Protein AF-A0A8J8K390-F1 (afdb_monomer_lite)

Radius of gyration: 14.58 Å; chains: 1; bounding box: 30×27×36 Å

Sequence (66 aa):
MSKQSDQVAIGFMRLTADERQEVVEKINEFINASESNKTVLTESLRVKAGLDLGPIGQGGCRCCGK

Structure (mmCIF, N/CA/C/O backbone):
data_AF-A0A8J8K390-F1
#
_entry.id   AF-A0A8J8K390-F1
#
loop_
_atom_site.group_PDB
_atom_site.id
_atom_site.type_symbol
_atom_site.label_atom_id
_atom_site.label_alt_id
_atom_site.label_comp_id
_atom_site.label_asym_id
_atom_site.label_entity_id
_atom_site.label_seq_id
_atom_site.pdbx_PDB_ins_code
_atom_site.Cartn_x
_atom_site.Cartn_y
_atom_site.Cartn_z
_atom_site.occupancy
_atom_site.B_iso_or_equiv
_atom_site.auth_seq_id
_atom_site.auth_comp_id
_atom_site.auth_asym_id
_atom_site.auth_atom_id
_atom_site.pdbx_PDB_model_num
ATOM 1 N N . MET A 1 1 ? -12.800 8.703 -12.073 1.00 59.41 1 MET A N 1
ATOM 2 C CA . MET A 1 1 ? -11.635 8.291 -11.259 1.00 59.41 1 MET A CA 1
ATOM 3 C C . MET A 1 1 ? -10.381 8.875 -11.890 1.00 59.41 1 MET A C 1
ATOM 5 O O . MET A 1 1 ? -10.404 9.110 -13.095 1.00 59.41 1 MET A O 1
ATOM 9 N N . SER A 1 2 ? -9.348 9.217 -11.111 1.00 78.44 2 SER A N 1
ATOM 10 C CA . SER A 1 2 ? -8.106 9.751 -11.688 1.00 78.44 2 SER A CA 1
ATOM 11 C C . SER A 1 2 ? -7.235 8.601 -12.207 1.00 78.44 2 SER A C 1
ATOM 13 O O . SER A 1 2 ? -7.318 7.485 -11.697 1.00 78.44 2 SER A O 1
ATOM 15 N N . LYS A 1 3 ? -6.348 8.869 -13.178 1.00 72.94 3 LYS A N 1
ATOM 16 C CA . LYS A 1 3 ? -5.391 7.865 -13.697 1.00 72.94 3 LYS A CA 1
ATOM 17 C C . LYS A 1 3 ? -4.551 7.215 -12.587 1.00 72.94 3 LYS A C 1
ATOM 19 O O . LYS A 1 3 ? -4.115 6.079 -12.725 1.00 72.94 3 LYS A O 1
ATOM 24 N N . GLN A 1 4 ? -4.324 7.941 -11.494 1.00 71.81 4 GLN A N 1
ATOM 25 C CA . GLN A 1 4 ? -3.574 7.465 -10.333 1.00 71.81 4 GLN A CA 1
ATOM 26 C C . GLN A 1 4 ? -4.403 6.473 -9.511 1.00 71.81 4 GLN A C 1
ATOM 28 O O . GLN A 1 4 ? -3.881 5.439 -9.105 1.00 71.81 4 GLN A O 1
ATOM 33 N N . SER A 1 5 ? -5.700 6.744 -9.320 1.00 72.50 5 SER A N 1
ATOM 34 C CA . SER A 1 5 ? -6.630 5.811 -8.671 1.00 72.50 5 SER A CA 1
ATOM 35 C C . SER A 1 5 ? -6.662 4.468 -9.406 1.00 72.50 5 SER A C 1
ATOM 37 O O . SER A 1 5 ? -6.586 3.415 -8.776 1.00 72.50 5 SER A O 1
ATOM 39 N N . ASP A 1 6 ? -6.698 4.515 -10.740 1.00 79.00 6 ASP A N 1
ATOM 40 C CA . ASP A 1 6 ? -6.734 3.319 -11.584 1.00 79.00 6 ASP A CA 1
ATOM 41 C C . ASP A 1 6 ? -5.431 2.511 -11.477 1.00 79.00 6 ASP A C 1
ATOM 43 O O . ASP A 1 6 ? -5.459 1.286 -11.376 1.00 79.00 6 ASP A O 1
ATOM 47 N N . GLN A 1 7 ? -4.275 3.183 -11.436 1.00 78.62 7 GLN A N 1
ATOM 48 C CA . GLN A 1 7 ? -2.975 2.528 -11.257 1.00 78.62 7 GLN A CA 1
ATOM 49 C C . GLN A 1 7 ? -2.845 1.838 -9.897 1.00 78.62 7 GLN A C 1
ATOM 51 O O . GLN A 1 7 ? -2.347 0.713 -9.835 1.00 78.62 7 GLN A O 1
ATOM 56 N N . VAL A 1 8 ? -3.323 2.473 -8.823 1.00 82.94 8 VAL A N 1
ATOM 57 C CA . VAL A 1 8 ? -3.336 1.872 -7.482 1.00 82.94 8 VAL A CA 1
ATOM 58 C C . VAL A 1 8 ? -4.239 0.638 -7.459 1.00 82.94 8 VAL A C 1
ATOM 60 O O . VAL A 1 8 ? -3.821 -0.412 -6.974 1.00 82.94 8 VAL A O 1
ATOM 63 N N . ALA A 1 9 ? -5.436 0.724 -8.046 1.00 86.25 9 ALA A N 1
ATOM 64 C CA . ALA A 1 9 ? -6.365 -0.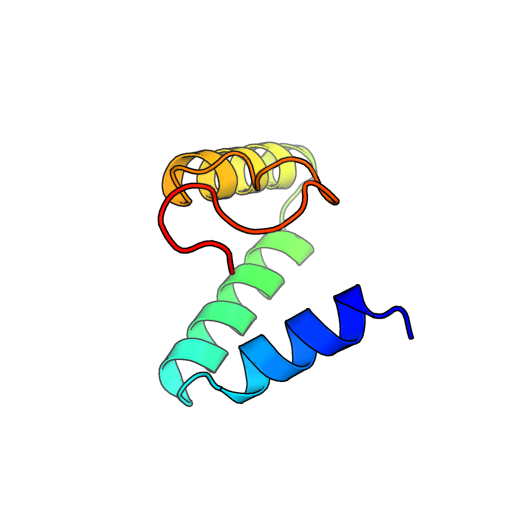402 -8.113 1.00 86.25 9 ALA A CA 1
ATOM 65 C C . ALA A 1 9 ? -5.786 -1.582 -8.913 1.00 86.25 9 ALA A C 1
ATOM 67 O O . ALA A 1 9 ? -5.856 -2.729 -8.473 1.00 86.25 9 ALA A O 1
ATOM 68 N N . ILE A 1 10 ? -5.156 -1.311 -10.061 1.00 88.62 10 ILE A N 1
ATOM 69 C CA . ILE A 1 10 ? -4.478 -2.334 -10.868 1.00 88.62 10 ILE A CA 1
ATOM 70 C C . ILE A 1 10 ? -3.316 -2.965 -10.092 1.00 88.62 10 ILE A C 1
ATOM 72 O O . ILE A 1 10 ? -3.153 -4.183 -10.135 1.00 88.62 10 ILE A O 1
ATOM 76 N N . GLY A 1 11 ? -2.518 -2.159 -9.386 1.00 88.44 11 GLY A N 1
ATOM 77 C CA . GLY A 1 11 ? -1.425 -2.646 -8.543 1.00 88.44 11 GLY A CA 1
ATOM 78 C C . GLY A 1 11 ? -1.928 -3.588 -7.452 1.00 88.44 11 GLY A C 1
ATOM 79 O O . GLY A 1 11 ? -1.434 -4.705 -7.332 1.00 88.44 11 GLY A O 1
ATOM 80 N N . PHE A 1 12 ? -2.980 -3.187 -6.739 1.00 89.94 12 PHE A N 1
ATOM 81 C CA . PHE A 1 12 ? -3.609 -4.007 -5.705 1.00 89.94 12 PHE A CA 1
ATOM 82 C C . PHE A 1 12 ? -4.177 -5.323 -6.258 1.00 89.94 12 PHE A C 1
ATOM 84 O O . PHE A 1 12 ? -3.995 -6.383 -5.664 1.00 89.94 12 PHE A O 1
ATOM 91 N N . MET A 1 13 ? -4.807 -5.298 -7.437 1.00 91.44 13 MET A N 1
ATOM 92 C CA . MET A 1 13 ? -5.327 -6.513 -8.076 1.00 91.44 13 MET A CA 1
ATOM 93 C C . MET A 1 13 ? -4.234 -7.505 -8.500 1.00 91.44 13 MET A C 1
ATOM 95 O O . MET A 1 13 ? -4.532 -8.683 -8.685 1.00 91.44 13 MET A O 1
ATOM 99 N N . ARG A 1 14 ? -2.977 -7.079 -8.650 1.00 93.62 14 ARG A N 1
ATOM 100 C CA . ARG A 1 14 ? -1.863 -7.979 -9.000 1.00 93.62 14 ARG A CA 1
ATOM 101 C C . ARG A 1 14 ? -1.278 -8.723 -7.803 1.00 93.62 14 ARG A C 1
ATOM 103 O O . ARG A 1 14 ? -0.550 -9.686 -8.014 1.00 93.62 14 ARG A O 1
ATOM 110 N N . LEU A 1 15 ? -1.597 -8.288 -6.588 1.00 92.25 15 LEU A N 1
ATOM 111 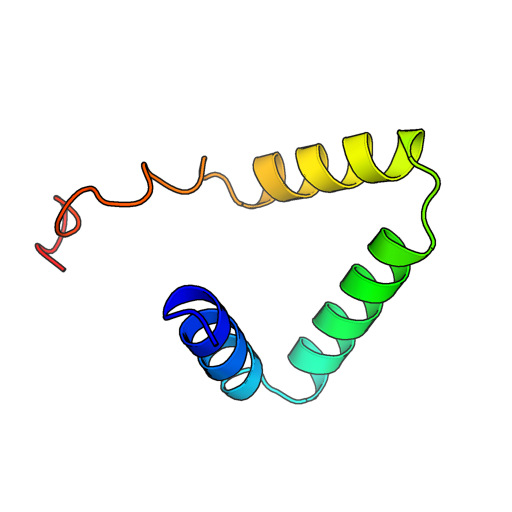C CA . LEU A 1 15 ? -1.149 -8.925 -5.357 1.00 92.25 15 LEU A CA 1
ATOM 112 C C . LEU A 1 15 ? -1.818 -10.289 -5.164 1.00 92.25 15 LEU A C 1
ATOM 114 O O . LEU A 1 15 ? -2.981 -10.488 -5.547 1.00 92.25 15 LEU A O 1
ATOM 118 N N . THR A 1 16 ? -1.091 -11.196 -4.521 1.00 95.94 16 THR A N 1
ATOM 119 C CA . THR A 1 16 ? -1.615 -12.457 -3.987 1.00 95.94 16 THR A CA 1
ATOM 120 C C . THR A 1 16 ? -2.641 -12.201 -2.879 1.00 95.94 16 THR A C 1
ATOM 122 O O . THR A 1 16 ? -2.774 -11.085 -2.378 1.00 95.94 16 THR A O 1
ATOM 125 N N . ALA A 1 17 ? -3.406 -13.225 -2.492 1.00 93.81 17 ALA A N 1
ATOM 126 C CA . ALA A 1 17 ? -4.404 -13.083 -1.429 1.00 93.81 17 ALA A CA 1
ATOM 127 C C . ALA A 1 17 ? -3.776 -12.637 -0.095 1.00 93.81 17 ALA A C 1
ATOM 129 O O . ALA A 1 17 ? -4.303 -11.724 0.540 1.00 93.81 17 ALA A O 1
ATOM 130 N N . ASP A 1 18 ? -2.628 -13.212 0.266 1.00 95.12 18 ASP A N 1
ATOM 131 C CA . ASP A 1 18 ? -1.910 -12.890 1.504 1.00 95.12 18 ASP A CA 1
ATOM 132 C C . ASP A 1 18 ? -1.380 -11.449 1.485 1.00 95.12 18 ASP A C 1
ATOM 134 O O . ASP A 1 18 ? -1.580 -10.691 2.431 1.00 95.12 18 ASP A O 1
ATOM 138 N N . GLU A 1 19 ? -0.793 -11.017 0.366 1.00 92.00 19 GLU A N 1
ATOM 139 C CA . GLU A 1 19 ? -0.321 -9.635 0.202 1.00 92.00 19 GLU A CA 1
ATOM 140 C C . GLU A 1 19 ? -1.477 -8.623 0.223 1.00 92.00 19 GLU A C 1
ATOM 142 O O . GLU A 1 19 ? -1.345 -7.529 0.775 1.00 92.00 19 GLU A O 1
ATOM 147 N N . ARG A 1 20 ? -2.635 -8.964 -0.359 1.00 93.38 20 ARG A N 1
ATOM 148 C CA . ARG A 1 20 ? -3.829 -8.106 -0.282 1.00 93.38 20 ARG A CA 1
ATOM 149 C C . ARG A 1 20 ? -4.303 -7.958 1.154 1.00 93.38 20 ARG A C 1
ATOM 151 O O . ARG A 1 20 ? -4.664 -6.849 1.545 1.00 93.38 20 ARG A O 1
ATOM 158 N N . GLN A 1 21 ? -4.304 -9.049 1.915 1.00 95.06 21 GLN A N 1
ATOM 159 C CA . GLN A 1 21 ? -4.689 -9.039 3.320 1.00 95.06 21 GLN A CA 1
ATOM 160 C C . GLN A 1 21 ? -3.753 -8.135 4.135 1.00 95.06 21 GLN A C 1
ATOM 162 O O . GLN A 1 21 ? -4.232 -7.257 4.850 1.00 95.06 21 GLN A O 1
ATOM 167 N N . GLU A 1 22 ? -2.438 -8.249 3.935 1.00 91.31 22 GLU A N 1
ATOM 168 C CA . GLU A 1 22 ? -1.448 -7.385 4.592 1.00 91.31 22 GLU A CA 1
ATOM 169 C C . GLU A 1 22 ? -1.658 -5.896 4.253 1.00 91.31 22 GLU A C 1
ATOM 171 O O . GLU A 1 22 ? -1.572 -5.023 5.121 1.00 91.31 22 GLU A O 1
ATOM 176 N N . VAL A 1 23 ? -1.969 -5.577 2.991 1.00 90.38 23 VAL A N 1
ATOM 177 C CA . VAL A 1 23 ? -2.269 -4.198 2.573 1.00 90.38 23 VAL A CA 1
ATOM 178 C C . VAL A 1 23 ? -3.538 -3.673 3.247 1.00 90.38 23 VAL A C 1
ATOM 180 O O . VAL A 1 23 ? -3.548 -2.538 3.725 1.00 90.38 23 VAL A O 1
ATOM 183 N N . VAL A 1 24 ? -4.600 -4.479 3.312 1.00 92.75 24 VAL A N 1
ATOM 184 C CA . VAL A 1 24 ? -5.858 -4.106 3.978 1.00 92.75 24 VAL A CA 1
ATOM 185 C C . VAL A 1 24 ? -5.632 -3.847 5.468 1.00 92.75 24 VAL A C 1
ATOM 187 O O . VAL A 1 24 ? -6.129 -2.851 5.994 1.00 92.75 24 VAL A O 1
ATOM 190 N N . GLU A 1 25 ? -4.851 -4.689 6.143 1.00 93.81 25 GLU A N 1
ATOM 191 C CA . GLU A 1 25 ? -4.508 -4.515 7.558 1.00 93.81 25 GLU A CA 1
ATOM 192 C C . GLU A 1 25 ? -3.767 -3.200 7.808 1.00 93.81 25 GLU A C 1
ATOM 194 O O . GLU A 1 25 ? -4.180 -2.425 8.670 1.00 93.81 25 GLU A O 1
ATOM 199 N N . LYS A 1 26 ? -2.752 -2.880 6.997 1.00 88.00 26 LYS A N 1
ATOM 200 C CA . LYS A 1 26 ? -2.005 -1.615 7.111 1.00 88.00 26 LYS A CA 1
ATOM 201 C C . LYS A 1 26 ? -2.856 -0.383 6.808 1.00 88.00 26 LYS A C 1
ATOM 203 O O . LYS A 1 26 ? -2.696 0.651 7.454 1.00 88.00 26 LYS A O 1
ATOM 208 N N . ILE A 1 27 ? -3.769 -0.467 5.837 1.00 90.25 27 ILE A N 1
ATOM 209 C CA . ILE A 1 27 ? -4.712 0.625 5.549 1.00 90.25 27 ILE A CA 1
ATOM 210 C C . ILE A 1 27 ? -5.636 0.845 6.747 1.00 90.25 27 ILE A C 1
ATOM 212 O O . ILE A 1 27 ? -5.848 1.985 7.158 1.00 90.25 27 ILE A O 1
ATOM 216 N N . ASN A 1 28 ? -6.157 -0.230 7.335 1.00 92.56 28 ASN A N 1
ATOM 217 C CA . ASN A 1 28 ? -7.011 -0.138 8.513 1.00 92.56 28 ASN A CA 1
ATOM 218 C C . ASN A 1 28 ? -6.250 0.399 9.730 1.00 92.56 28 ASN A C 1
ATOM 220 O O . ASN A 1 28 ? -6.799 1.218 10.465 1.00 92.56 28 ASN A O 1
ATOM 224 N N . GLU A 1 29 ? -4.994 -0.001 9.928 1.00 90.94 29 GLU A N 1
ATOM 225 C CA . GLU A 1 29 ? -4.118 0.571 10.955 1.00 90.94 29 GLU A CA 1
ATOM 226 C C . GLU A 1 29 ? -3.985 2.088 10.767 1.00 90.94 29 GLU A C 1
ATOM 228 O O . GLU A 1 29 ? -4.197 2.852 11.707 1.00 90.94 29 GLU A O 1
ATOM 233 N N . PHE A 1 30 ? -3.731 2.541 9.538 1.00 89.56 30 PHE A N 1
ATOM 234 C CA . PHE A 1 30 ? -3.611 3.962 9.226 1.00 89.56 30 PHE A CA 1
ATOM 235 C C . PHE A 1 30 ? -4.921 4.740 9.422 1.00 89.56 30 PH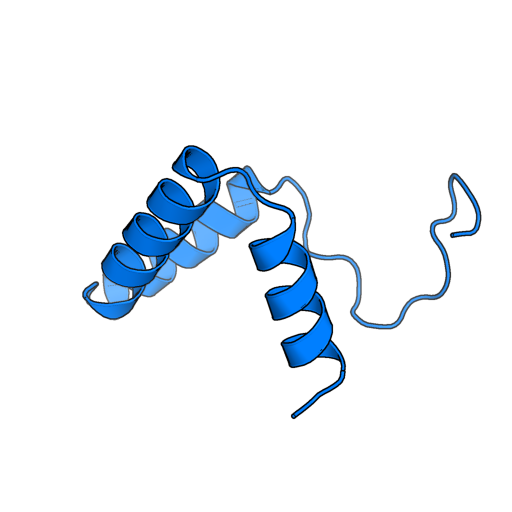E A C 1
ATOM 237 O O . PHE A 1 30 ? -4.909 5.829 9.993 1.00 89.56 30 PHE A O 1
ATOM 244 N N . ILE A 1 31 ? -6.059 4.205 8.966 1.00 91.12 31 ILE A N 1
ATOM 245 C CA . ILE A 1 31 ? -7.373 4.862 9.087 1.00 91.12 31 ILE A CA 1
ATOM 246 C C . ILE A 1 31 ? -7.759 5.041 10.558 1.00 91.12 31 ILE A C 1
ATOM 248 O O . ILE A 1 31 ? -8.250 6.108 10.932 1.00 91.12 31 ILE A O 1
ATOM 252 N N . ASN A 1 32 ? -7.517 4.016 11.379 1.00 93.50 32 ASN A N 1
ATOM 253 C CA . ASN A 1 32 ? -7.898 3.998 12.791 1.00 93.50 32 ASN A CA 1
ATOM 254 C C . ASN A 1 32 ? -6.858 4.652 13.718 1.00 93.50 32 ASN A C 1
ATOM 256 O O . ASN A 1 32 ? -7.137 4.861 14.899 1.00 93.50 32 ASN A O 1
ATOM 260 N N . ALA A 1 33 ? -5.666 4.979 13.216 1.00 91.19 33 ALA A N 1
ATOM 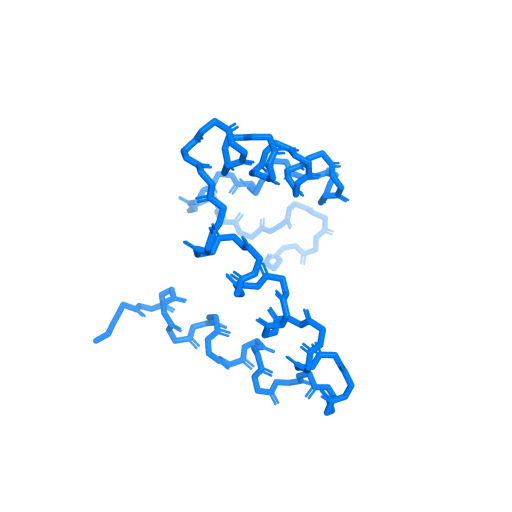261 C CA . ALA A 1 33 ? -4.642 5.672 13.985 1.00 91.19 33 ALA A CA 1
ATOM 262 C C . ALA A 1 33 ? -5.059 7.113 14.334 1.00 91.19 33 ALA A C 1
ATOM 264 O O . ALA A 1 33 ? -5.745 7.797 13.571 1.00 91.19 33 ALA A O 1
ATOM 265 N N . SER A 1 34 ? -4.586 7.617 15.476 1.00 91.94 34 SER A N 1
ATOM 266 C CA . SER A 1 34 ? -4.663 9.048 15.788 1.00 91.94 34 SER A CA 1
ATOM 267 C C . SER A 1 34 ? -3.836 9.869 14.789 1.00 91.94 34 SER A C 1
ATOM 269 O O . SER A 1 34 ? -2.873 9.366 14.216 1.00 91.94 34 SER A O 1
ATOM 271 N N . GLU A 1 35 ? -4.142 11.156 14.616 1.00 87.31 35 GLU A N 1
ATOM 272 C CA . GLU A 1 35 ? -3.394 12.037 13.694 1.00 87.31 35 GLU A CA 1
ATOM 273 C C . GLU A 1 35 ? -1.882 12.088 13.993 1.00 87.31 35 GLU A C 1
ATOM 275 O O . GLU A 1 35 ? -1.047 12.076 13.083 1.00 87.31 35 GLU A O 1
ATOM 280 N N . SER A 1 36 ? -1.511 12.048 15.278 1.00 83.31 36 SER A N 1
ATOM 281 C CA . SER A 1 36 ? -0.111 11.936 15.704 1.00 83.31 36 SER A CA 1
ATOM 282 C C . SER A 1 36 ? 0.545 10.653 15.187 1.00 83.31 36 SER A C 1
ATOM 284 O O . SER A 1 36 ? 1.679 10.679 14.714 1.00 83.31 36 SER A O 1
ATOM 286 N N . ASN A 1 37 ? -0.182 9.536 15.220 1.00 85.25 37 ASN A N 1
ATOM 287 C CA . ASN A 1 37 ? 0.312 8.235 14.787 1.00 85.25 37 ASN A CA 1
ATOM 288 C C . ASN A 1 37 ? 0.300 8.100 13.261 1.00 85.25 37 ASN A C 1
ATOM 290 O O . ASN A 1 37 ? 1.214 7.498 12.710 1.00 85.25 37 ASN A O 1
ATOM 294 N N . LYS A 1 38 ? -0.653 8.719 12.556 1.00 88.12 38 LYS A N 1
ATOM 295 C CA . LYS A 1 38 ? -0.657 8.779 11.083 1.00 88.12 38 LYS A CA 1
ATOM 296 C C . LYS A 1 38 ? 0.595 9.451 10.534 1.00 88.12 38 LYS A C 1
ATOM 298 O O . LYS A 1 38 ? 1.152 8.987 9.541 1.00 88.12 38 LYS A O 1
ATOM 303 N N . THR A 1 39 ? 1.069 10.505 11.197 1.00 84.44 39 THR A N 1
ATOM 304 C CA . THR A 1 39 ? 2.323 11.183 10.830 1.00 84.44 39 THR A CA 1
ATOM 305 C C . THR A 1 39 ? 3.516 10.228 10.952 1.00 84.44 39 THR A C 1
ATOM 307 O O . THR A 1 39 ? 4.306 10.101 10.019 1.00 84.44 39 THR A O 1
ATOM 310 N N . VAL A 1 40 ? 3.598 9.480 12.059 1.00 84.94 40 VAL A N 1
ATOM 311 C CA . VAL A 1 40 ? 4.652 8.475 12.291 1.00 84.94 40 VAL A CA 1
ATOM 312 C C . VAL A 1 40 ? 4.572 7.324 11.283 1.00 84.94 40 VAL A C 1
ATOM 314 O O . VAL A 1 40 ? 5.594 6.914 10.736 1.00 84.94 40 VAL A O 1
ATOM 317 N N . LEU A 1 41 ? 3.369 6.823 10.997 1.00 84.75 41 LEU A N 1
ATOM 318 C CA . LEU A 1 41 ? 3.143 5.763 10.013 1.00 84.75 41 LEU A CA 1
ATOM 319 C C . LEU A 1 41 ? 3.537 6.213 8.603 1.00 84.75 41 LEU A C 1
ATOM 321 O O . LEU A 1 41 ? 4.207 5.470 7.891 1.00 84.75 41 LEU A O 1
ATOM 325 N N . THR A 1 42 ? 3.184 7.442 8.219 1.00 82.94 42 THR A N 1
ATOM 326 C CA . THR A 1 42 ? 3.554 8.019 6.917 1.00 82.94 42 THR A CA 1
ATOM 327 C C . THR A 1 42 ? 5.069 8.104 6.766 1.00 82.94 42 THR A C 1
ATOM 329 O O . THR A 1 42 ? 5.611 7.664 5.753 1.00 82.94 42 THR A O 1
ATOM 332 N N . GLU A 1 43 ? 5.764 8.607 7.787 1.00 80.00 43 GLU A N 1
ATOM 333 C CA . GLU A 1 43 ? 7.224 8.712 7.760 1.00 80.00 43 GLU A CA 1
ATOM 334 C C . GLU A 1 43 ? 7.887 7.326 7.754 1.00 80.00 43 GLU A C 1
ATOM 336 O O . GLU A 1 43 ? 8.815 7.082 6.987 1.00 80.00 43 GLU A O 1
ATOM 341 N N . SER A 1 44 ? 7.364 6.369 8.528 1.00 79.31 44 SER A N 1
ATOM 342 C CA . SER A 1 44 ?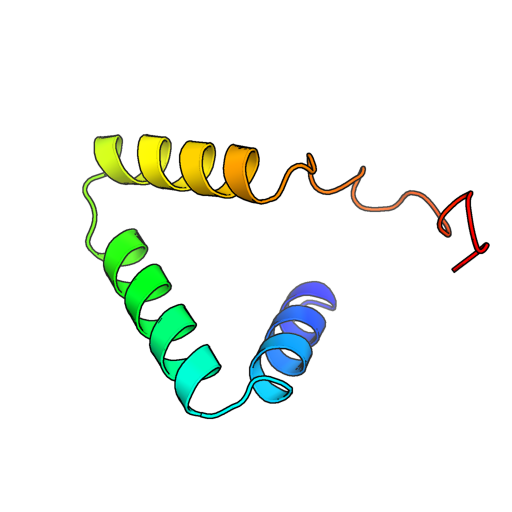 7.849 4.984 8.520 1.00 79.31 44 SER A CA 1
ATOM 343 C C . SER A 1 44 ? 7.703 4.326 7.144 1.00 79.31 44 SER A C 1
ATOM 345 O O . SER A 1 44 ? 8.631 3.663 6.676 1.00 79.31 44 SER A O 1
ATOM 347 N N . LEU A 1 45 ? 6.563 4.532 6.474 1.00 75.88 45 LEU A N 1
ATOM 348 C CA . LEU A 1 45 ? 6.319 4.041 5.118 1.00 75.88 45 LEU A CA 1
ATOM 349 C C . LEU A 1 45 ? 7.270 4.691 4.109 1.00 75.88 45 LEU A C 1
ATOM 351 O O . LEU A 1 45 ? 7.836 3.988 3.274 1.00 75.88 45 LEU A O 1
ATOM 355 N N . ARG A 1 46 ? 7.498 6.003 4.224 1.00 73.00 46 ARG A N 1
ATOM 356 C CA . ARG A 1 46 ? 8.438 6.751 3.381 1.00 73.00 46 ARG A CA 1
ATOM 357 C C . ARG A 1 46 ? 9.874 6.241 3.532 1.00 73.00 46 ARG A C 1
ATOM 359 O O . ARG A 1 46 ? 10.525 5.952 2.532 1.00 73.00 46 ARG A O 1
ATOM 366 N N . VAL A 1 47 ? 10.345 6.060 4.768 1.00 74.62 47 VAL A N 1
ATOM 367 C CA . VAL A 1 47 ? 11.689 5.534 5.064 1.00 74.62 47 VAL A CA 1
ATOM 368 C C . VAL A 1 47 ? 11.842 4.097 4.559 1.00 74.62 47 VAL A C 1
ATOM 370 O O . VAL A 1 47 ? 12.830 3.784 3.896 1.00 74.62 47 VAL A O 1
ATOM 373 N N . LYS A 1 48 ? 10.859 3.220 4.818 1.00 69.50 48 LYS A N 1
ATOM 374 C CA . LYS A 1 48 ? 10.888 1.820 4.355 1.00 69.50 48 LYS A CA 1
ATOM 375 C C . LYS A 1 48 ? 10.859 1.689 2.837 1.00 69.50 48 LYS A C 1
ATOM 377 O O . LYS A 1 48 ? 11.478 0.772 2.308 1.00 69.50 48 LYS A O 1
ATOM 382 N N . ALA A 1 49 ? 10.155 2.579 2.142 1.00 67.44 49 ALA A N 1
ATOM 383 C CA . ALA A 1 49 ? 10.113 2.571 0.685 1.00 67.44 49 ALA A CA 1
ATOM 384 C C . ALA A 1 49 ? 11.474 2.916 0.054 1.00 67.44 49 ALA A C 1
ATOM 386 O O . ALA A 1 49 ? 11.645 2.692 -1.142 1.00 67.44 49 ALA A O 1
ATOM 387 N N . GLY A 1 50 ? 12.433 3.458 0.826 1.00 62.06 50 GLY A N 1
ATOM 388 C CA . GLY A 1 50 ? 13.783 3.801 0.357 1.00 62.06 50 GLY A CA 1
ATOM 389 C C . GLY A 1 50 ? 13.805 4.814 -0.794 1.00 62.06 50 GLY A C 1
ATOM 390 O O . GLY A 1 50 ? 14.846 5.058 -1.399 1.00 62.06 50 GLY A O 1
ATOM 391 N N . LEU A 1 51 ? 12.646 5.380 -1.111 1.00 56.16 51 LEU A N 1
ATOM 392 C CA . LEU A 1 51 ? 12.361 6.211 -2.257 1.00 56.16 51 LEU A CA 1
ATOM 393 C C . LEU A 1 51 ? 11.430 7.298 -1.739 1.00 56.16 51 LEU A C 1
ATOM 395 O O . LEU A 1 51 ? 10.268 7.033 -1.424 1.00 56.16 51 LEU A O 1
ATOM 399 N N . ASP A 1 52 ? 11.912 8.538 -1.720 1.00 59.19 52 ASP A N 1
ATOM 400 C CA . ASP A 1 52 ? 11.002 9.621 -2.065 1.00 59.19 52 ASP A CA 1
ATOM 401 C C . ASP A 1 52 ? 10.405 9.207 -3.406 1.00 59.19 52 ASP A C 1
ATOM 403 O O . ASP A 1 52 ? 11.155 9.038 -4.372 1.00 59.19 52 ASP A O 1
ATOM 407 N N . LEU A 1 53 ? 9.097 8.911 -3.436 1.00 58.97 53 LEU A N 1
ATOM 408 C CA . LEU A 1 53 ? 8.386 8.629 -4.679 1.00 58.97 53 LEU A CA 1
ATOM 409 C C . LEU A 1 53 ? 8.830 9.716 -5.652 1.00 58.97 53 LEU A C 1
ATOM 411 O O . LEU A 1 53 ? 8.582 10.897 -5.397 1.00 58.97 53 LEU A O 1
ATOM 415 N N . GLY A 1 54 ? 9.608 9.321 -6.666 1.00 57.34 54 GLY A N 1
ATOM 416 C CA . GLY A 1 54 ? 10.294 10.269 -7.533 1.00 57.34 54 GLY A CA 1
ATOM 417 C C . GLY A 1 54 ? 9.302 11.307 -8.061 1.00 57.34 54 GLY A C 1
ATOM 418 O O . GLY A 1 54 ? 8.107 11.008 -8.142 1.00 57.34 54 GLY A O 1
ATOM 419 N N . PRO A 1 55 ? 9.759 12.526 -8.393 1.00 56.78 55 PRO A N 1
ATOM 420 C CA . PRO A 1 55 ? 8.883 13.637 -8.748 1.00 56.78 55 PRO A CA 1
ATOM 421 C C . PRO A 1 55 ? 7.756 13.181 -9.680 1.00 56.78 55 PRO A C 1
ATOM 423 O O . PRO A 1 55 ? 8.013 12.635 -10.757 1.00 56.78 55 PRO A O 1
ATOM 426 N N . ILE A 1 56 ? 6.511 13.377 -9.229 1.00 51.44 56 ILE A N 1
ATOM 427 C CA . ILE A 1 56 ? 5.298 12.937 -9.921 1.00 51.44 56 ILE A CA 1
ATOM 428 C C . ILE A 1 56 ? 5.253 13.669 -11.269 1.00 51.44 56 ILE A C 1
ATOM 430 O O . ILE A 1 56 ? 4.861 14.831 -11.334 1.00 51.44 56 ILE A O 1
ATOM 434 N N . GLY A 1 57 ? 5.709 13.014 -12.338 1.00 55.69 57 GLY A N 1
ATOM 435 C CA . GLY A 1 57 ? 5.728 13.583 -13.688 1.00 55.69 57 GLY A CA 1
ATOM 436 C C . GLY A 1 57 ? 7.100 13.794 -14.333 1.00 55.69 57 GLY A C 1
ATOM 437 O O . GLY A 1 57 ? 7.145 14.394 -15.405 1.00 55.69 57 GLY A O 1
ATOM 438 N N . GLN A 1 58 ? 8.209 13.303 -13.769 1.00 55.31 58 GLN A N 1
ATOM 439 C CA . GLN A 1 58 ? 9.422 13.176 -14.584 1.00 55.31 58 GLN A CA 1
ATOM 440 C C . GLN A 1 58 ? 9.314 11.958 -15.505 1.00 55.31 58 GLN A C 1
ATOM 442 O O . GLN A 1 58 ? 8.988 10.857 -15.067 1.00 55.31 58 GLN A O 1
ATOM 447 N N . GLY A 1 59 ? 9.534 12.205 -16.801 1.00 64.94 59 GLY A N 1
ATOM 448 C CA . GLY A 1 59 ? 9.590 11.184 -17.844 1.00 64.94 59 GLY A CA 1
ATOM 449 C C . GLY A 1 59 ? 10.600 10.076 -17.537 1.00 64.94 59 GLY A C 1
ATOM 450 O O . GLY A 1 59 ? 11.398 10.197 -16.610 1.00 64.94 59 GLY A O 1
ATOM 451 N N . GLY A 1 60 ? 10.512 9.008 -18.334 1.00 61.41 60 GLY A N 1
ATOM 452 C CA . GLY A 1 60 ? 11.039 7.670 -18.059 1.00 61.41 60 GLY A CA 1
ATOM 453 C C . GLY A 1 60 ? 12.374 7.572 -17.312 1.00 61.41 60 GLY A C 1
ATOM 454 O O . GLY A 1 60 ? 13.301 8.366 -17.482 1.00 61.41 60 GLY A O 1
ATOM 455 N N . CYS A 1 61 ? 12.471 6.533 -16.489 1.00 65.69 61 CYS A N 1
ATOM 456 C CA . CYS A 1 61 ? 13.606 6.166 -15.661 1.00 65.69 61 CYS A CA 1
ATOM 457 C C . CYS A 1 61 ? 14.928 6.262 -16.430 1.00 65.69 61 CYS A C 1
ATOM 459 O O . CYS A 1 61 ? 15.124 5.575 -17.426 1.00 65.69 61 CYS A O 1
ATOM 461 N N . ARG A 1 62 ? 15.900 7.037 -15.933 1.00 58.56 62 ARG A N 1
ATOM 462 C CA . ARG A 1 62 ? 17.206 7.197 -16.607 1.00 58.56 62 ARG A CA 1
ATOM 463 C C . ARG A 1 62 ? 17.990 5.894 -16.782 1.00 58.56 62 ARG A C 1
ATOM 465 O O . ARG A 1 62 ? 18.843 5.824 -17.657 1.00 58.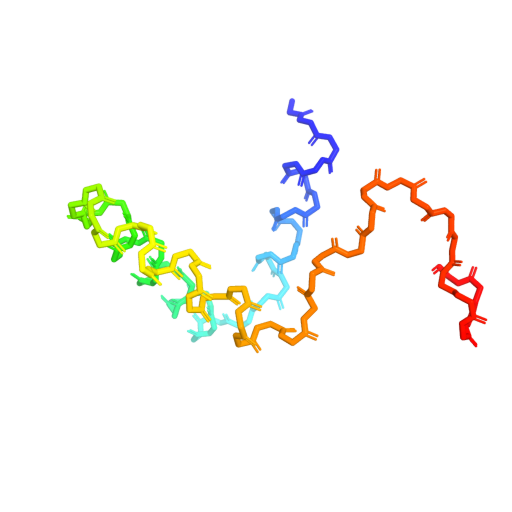56 62 ARG A O 1
ATOM 472 N N . CYS A 1 63 ? 17.726 4.881 -15.958 1.00 64.88 63 CYS A N 1
ATOM 473 C CA . CYS A 1 63 ? 18.410 3.592 -16.047 1.00 64.88 63 CYS A CA 1
ATOM 474 C C . CYS A 1 63 ? 17.903 2.738 -17.221 1.00 64.88 63 CYS A C 1
ATOM 476 O O . CYS A 1 63 ? 18.691 2.031 -17.842 1.00 64.88 63 CYS A O 1
ATOM 478 N N . CYS A 1 64 ? 16.608 2.799 -17.547 1.00 73.25 64 CYS A N 1
ATOM 479 C CA . CYS A 1 64 ? 16.001 1.900 -18.537 1.00 73.25 64 CYS A CA 1
ATOM 480 C C . CYS A 1 64 ? 15.087 2.587 -19.564 1.00 73.25 64 CYS A C 1
ATOM 482 O O . CYS A 1 64 ? 14.488 1.909 -20.394 1.00 73.25 64 CYS A O 1
ATOM 484 N N . GLY A 1 65 ? 14.968 3.913 -19.511 1.00 62.97 65 GLY A N 1
ATOM 485 C CA . GLY A 1 65 ? 14.129 4.746 -20.373 1.00 62.97 65 GLY A CA 1
ATOM 486 C C . GLY A 1 65 ? 12.617 4.573 -20.190 1.00 62.97 65 GLY A C 1
ATOM 487 O O . GLY A 1 65 ? 11.867 5.183 -20.947 1.00 62.97 65 GLY A O 1
ATOM 488 N N . LYS A 1 66 ? 12.170 3.742 -19.236 1.00 59.75 66 LYS A N 1
ATOM 489 C CA . LYS A 1 66 ? 10.753 3.411 -18.998 1.00 59.75 66 LYS A CA 1
ATOM 490 C C . LYS A 1 66 ? 10.064 4.389 -18.067 1.00 59.75 66 LYS A C 1
ATOM 492 O O . LYS A 1 66 ? 10.627 4.631 -16.978 1.00 59.75 66 LYS A O 1
#

Secondary structure (DSSP, 8-state):
--HHHHHHHHHHHHS-HHHHHHHHHHHHHHHHS-HHHHHHHHHHHHHHTTS----TT--S-TTT--

pLDDT: mean 78.85, std 13.39, range [51.44, 95.94]

Foldseek 3Di:
DDPVVVVVVVVLVVDDPVVNVVVVVLVVCLVPDDPVVVVVSVVVVVVVVVDPPPPPDDAADPVPRD